Protein AF-A0A4Q5QMZ8-F1 (afdb_monomer_lite)

Radius of gyration: 12.96 Å; chains: 1; bounding box: 31×33×33 Å

Secondary structure (DSSP, 8-state):
---EEEE----EETTTEE--EEEEESSPPPHHHHHHHHHHHHTTS-TTTS-SEEEEESS--B-TTS-B-HHHHHHHS----

Structure (mmCIF, N/CA/C/O backbone):
data_AF-A0A4Q5QMZ8-F1
#
_entry.id   AF-A0A4Q5QMZ8-F1
#
loop_
_atom_site.group_PDB
_atom_site.id
_atom_site.type_symbol
_atom_site.label_atom_id
_atom_site.label_alt_id
_atom_site.label_comp_id
_atom_site.label_asym_id
_atom_site.label_entity_id
_atom_site.label_seq_id
_atom_site.pdbx_PDB_ins_code
_atom_site.Cartn_x
_atom_site.Cartn_y
_atom_site.Cartn_z
_atom_site.occupancy
_atom_site.B_iso_or_equiv
_atom_site.auth_seq_id
_atom_site.auth_comp_id
_atom_site.auth_asym_id
_atom_site.auth_atom_id
_atom_site.pdbx_PDB_model_num
ATOM 1 N N . MET A 1 1 ? 4.875 -11.858 0.014 1.00 36.28 1 MET A N 1
ATOM 2 C CA . MET A 1 1 ? 5.456 -10.855 0.934 1.00 36.28 1 MET A CA 1
ATOM 3 C C . MET A 1 1 ? 4.935 -9.489 0.514 1.00 36.28 1 MET A C 1
ATOM 5 O O . MET A 1 1 ? 5.232 -9.088 -0.600 1.00 36.28 1 MET A O 1
ATOM 9 N N . ALA A 1 2 ? 4.120 -8.820 1.333 1.00 32.91 2 ALA A N 1
ATOM 10 C CA . ALA A 1 2 ? 3.616 -7.482 1.015 1.00 32.91 2 ALA A CA 1
ATOM 11 C C . ALA A 1 2 ? 4.689 -6.441 1.357 1.00 32.91 2 ALA A C 1
ATOM 13 O O . ALA A 1 2 ? 5.171 -6.391 2.489 1.00 32.91 2 ALA A O 1
ATOM 14 N N . ARG A 1 3 ? 5.102 -5.649 0.369 1.00 39.44 3 ARG A N 1
ATOM 15 C CA . ARG A 1 3 ? 6.139 -4.628 0.526 1.00 39.44 3 ARG A CA 1
ATOM 16 C C . ARG A 1 3 ? 5.430 -3.291 0.748 1.00 39.44 3 ARG A C 1
ATOM 18 O O . ARG A 1 3 ? 4.870 -2.728 -0.183 1.00 39.44 3 ARG A O 1
ATOM 25 N N . ILE A 1 4 ? 5.384 -2.829 1.997 1.00 45.44 4 ILE A N 1
ATOM 26 C CA . ILE A 1 4 ? 4.751 -1.554 2.366 1.00 45.44 4 ILE A CA 1
ATOM 27 C C . ILE A 1 4 ? 5.805 -0.457 2.251 1.00 45.44 4 ILE A C 1
ATOM 29 O O . ILE A 1 4 ? 6.857 -0.542 2.887 1.00 45.44 4 ILE A O 1
ATOM 33 N N . LEU A 1 5 ? 5.533 0.566 1.441 1.00 48.84 5 LEU A N 1
ATOM 34 C CA . LEU A 1 5 ? 6.397 1.733 1.325 1.00 48.84 5 LEU A CA 1
ATOM 35 C C . LEU A 1 5 ? 5.732 2.937 1.999 1.00 48.84 5 LEU A C 1
ATOM 37 O O . LEU A 1 5 ? 4.725 3.451 1.514 1.00 48.84 5 LEU A O 1
ATOM 41 N N . SER A 1 6 ? 6.330 3.421 3.090 1.00 39.12 6 SER A N 1
ATOM 42 C CA . SER A 1 6 ? 6.070 4.778 3.571 1.00 39.12 6 SER A CA 1
ATOM 43 C C . SER A 1 6 ? 6.968 5.729 2.784 1.00 39.12 6 SER A C 1
ATOM 45 O O . SER A 1 6 ? 8.186 5.761 2.969 1.00 39.12 6 SER A O 1
ATOM 47 N N . SER A 1 7 ? 6.393 6.457 1.830 1.00 41.91 7 SER A N 1
ATOM 48 C CA . SER A 1 7 ? 7.076 7.561 1.160 1.00 41.91 7 SER A CA 1
ATOM 49 C C . SER A 1 7 ? 6.370 8.863 1.506 1.00 41.91 7 SER A C 1
ATOM 51 O O . SER A 1 7 ? 5.192 9.009 1.186 1.00 41.91 7 SER A O 1
ATOM 53 N N . ARG A 1 8 ? 7.105 9.840 2.057 1.00 41.22 8 ARG A N 1
ATOM 54 C CA . ARG A 1 8 ? 6.773 11.268 1.917 1.00 41.22 8 ARG A CA 1
ATOM 55 C C . ARG A 1 8 ? 6.846 11.624 0.430 1.00 41.22 8 ARG A C 1
ATOM 57 O O . ARG A 1 8 ? 7.865 12.090 -0.065 1.00 41.22 8 ARG A O 1
ATOM 64 N N . ALA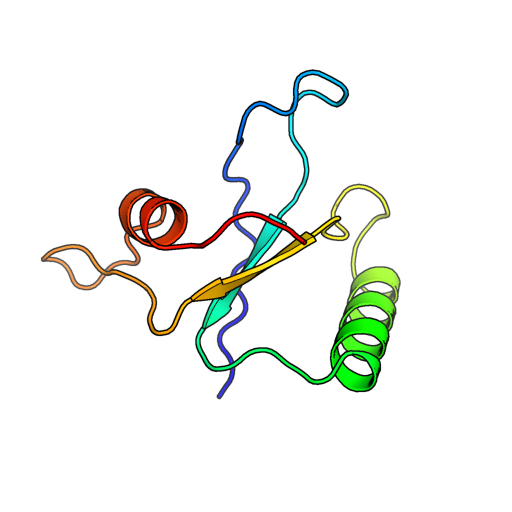 A 1 9 ? 5.810 11.271 -0.314 1.00 45.62 9 ALA A N 1
ATOM 65 C CA . ALA A 1 9 ? 5.534 11.845 -1.613 1.00 45.62 9 ALA A CA 1
ATOM 66 C C . ALA A 1 9 ? 4.505 12.938 -1.344 1.00 45.62 9 ALA A C 1
ATOM 68 O O . ALA A 1 9 ? 3.312 12.661 -1.252 1.00 45.62 9 ALA A O 1
ATOM 69 N N . ALA A 1 10 ? 5.009 14.147 -1.124 1.00 39.47 10 ALA A N 1
ATOM 70 C CA . ALA A 1 10 ? 4.250 15.380 -1.056 1.00 39.47 10 ALA A CA 1
ATOM 71 C C . ALA A 1 10 ? 3.353 15.513 -2.297 1.00 39.47 10 ALA A C 1
ATOM 73 O O . ALA A 1 10 ? 3.799 15.999 -3.336 1.00 39.47 10 ALA A O 1
ATOM 74 N N . ARG A 1 11 ? 2.108 15.027 -2.248 1.00 45.75 11 ARG A N 1
ATOM 75 C CA . ARG A 1 11 ? 1.080 15.530 -3.162 1.00 45.75 11 ARG A CA 1
ATOM 76 C C . ARG A 1 11 ? 0.463 16.758 -2.493 1.00 45.75 11 ARG A C 1
ATOM 78 O O . ARG A 1 11 ? 0.103 16.637 -1.321 1.00 45.75 11 ARG A O 1
ATOM 85 N N . PRO A 1 12 ? 0.367 17.904 -3.192 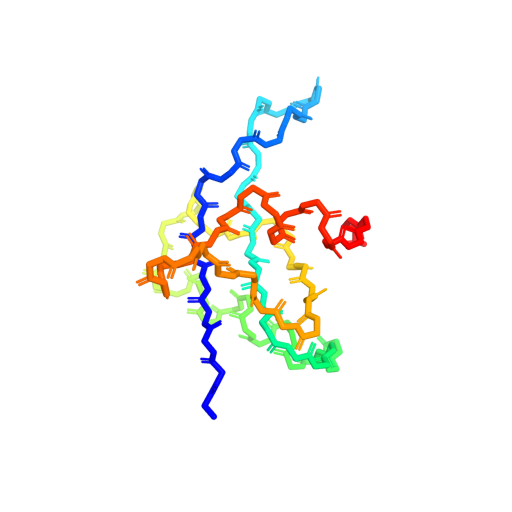1.00 39.12 12 PRO A N 1
ATOM 86 C CA . PRO A 1 12 ? -0.286 19.086 -2.649 1.00 39.12 12 PRO A CA 1
ATOM 87 C C . PRO A 1 12 ? -1.728 18.728 -2.283 1.00 39.12 12 PRO A C 1
ATOM 89 O O . PRO A 1 12 ? -2.513 18.347 -3.148 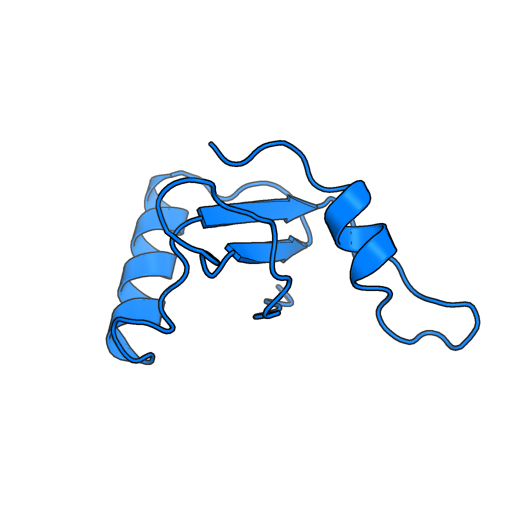1.00 39.12 12 PRO A O 1
ATOM 92 N N . ASP A 1 13 ? -2.052 18.799 -0.997 1.00 44.25 13 ASP A N 1
ATOM 93 C CA . ASP A 1 13 ? -3.420 18.754 -0.488 1.00 44.25 13 ASP A CA 1
ATOM 94 C C . ASP A 1 13 ? -3.754 20.191 -0.081 1.00 44.25 13 ASP A C 1
ATOM 96 O O . ASP A 1 13 ? -3.194 20.705 0.892 1.00 44.25 13 ASP A O 1
ATOM 100 N N . GLU A 1 14 ? -4.615 20.865 -0.852 1.00 42.94 14 GLU A N 1
ATOM 101 C CA . GLU A 1 14 ? -4.942 22.296 -0.694 1.00 42.94 14 GLU A CA 1
ATOM 102 C C . GLU A 1 14 ? -5.579 22.651 0.664 1.00 42.94 14 GLU A C 1
ATOM 104 O O . GLU A 1 14 ? -5.827 23.822 0.942 1.00 42.94 14 GLU A O 1
ATOM 109 N N . ARG A 1 15 ? -5.802 21.676 1.557 1.00 45.16 15 ARG A N 1
ATOM 110 C CA . ARG A 1 15 ? -6.314 21.912 2.912 1.00 45.16 15 ARG A CA 1
ATOM 111 C C . ARG A 1 15 ? -5.348 21.498 4.030 1.00 45.16 15 ARG A C 1
ATOM 113 O O . ARG A 1 15 ? -5.567 21.891 5.175 1.00 45.16 15 ARG A O 1
ATOM 120 N N . LEU A 1 16 ? -4.299 20.716 3.750 1.00 41.25 16 LEU A N 1
ATOM 121 C CA . LEU A 1 16 ? -3.393 20.159 4.774 1.00 41.25 16 LEU A CA 1
ATOM 122 C C . LEU A 1 16 ? -1.888 20.303 4.478 1.00 41.25 16 LEU A C 1
ATOM 124 O O . LEU A 1 16 ? -1.079 19.913 5.320 1.00 41.25 16 LEU A O 1
ATOM 128 N N . GLY A 1 17 ? -1.491 20.852 3.327 1.00 51.25 17 GLY A N 1
ATOM 129 C CA . GLY A 1 17 ? -0.083 20.990 2.933 1.00 51.25 17 GLY A CA 1
ATOM 130 C C . GLY A 1 17 ? 0.469 19.704 2.307 1.00 51.25 17 GLY A C 1
ATOM 131 O O . GLY A 1 17 ? 0.647 19.654 1.094 1.00 51.25 17 GLY A O 1
ATOM 132 N N . GLU A 1 18 ? 0.672 18.649 3.111 1.00 51.47 18 GLU A N 1
ATOM 133 C CA . GLU A 1 18 ? 1.052 17.289 2.676 1.00 51.47 18 GLU A CA 1
ATOM 134 C C . GLU A 1 18 ? 0.385 16.219 3.567 1.00 51.47 18 GLU A C 1
ATOM 136 O O . GLU A 1 18 ? 0.519 16.243 4.792 1.00 51.47 18 GLU A O 1
ATOM 141 N N . ALA A 1 19 ? -0.316 15.243 2.979 1.00 64.19 19 ALA A N 1
ATOM 142 C CA . ALA A 1 19 ? -0.874 14.095 3.703 1.00 64.19 19 ALA A CA 1
ATOM 143 C C . ALA A 1 19 ? -0.040 12.824 3.459 1.00 64.19 19 ALA A C 1
ATOM 145 O O . ALA A 1 19 ? 0.241 12.463 2.314 1.00 64.19 19 ALA A O 1
ATOM 146 N N . VAL A 1 20 ? 0.324 12.106 4.531 1.00 77.19 20 VAL A N 1
ATOM 147 C CA . VAL A 1 20 ? 1.047 10.828 4.421 1.00 77.19 20 VAL A CA 1
ATOM 148 C C . VAL A 1 20 ? 0.141 9.802 3.741 1.00 77.19 20 VAL A C 1
ATOM 150 O O . VAL A 1 20 ? -0.914 9.444 4.264 1.00 77.19 20 VAL A O 1
ATOM 153 N N . THR A 1 21 ? 0.558 9.337 2.565 1.00 85.38 21 THR A N 1
ATOM 154 C CA . THR A 1 21 ? -0.131 8.297 1.793 1.00 85.38 21 THR A CA 1
ATOM 155 C C . THR A 1 21 ? 0.769 7.075 1.707 1.00 85.38 21 THR A C 1
ATOM 157 O O . THR A 1 21 ? 1.926 7.183 1.295 1.00 85.38 21 THR A O 1
ATOM 160 N N . ALA A 1 22 ? 0.247 5.913 2.089 1.00 87.75 22 ALA A N 1
ATOM 161 C CA . ALA A 1 22 ? 0.963 4.652 1.951 1.00 87.75 22 ALA A CA 1
ATOM 162 C C . ALA A 1 22 ? 0.648 4.014 0.596 1.00 87.75 22 ALA A C 1
ATOM 164 O O . ALA A 1 22 ? -0.514 3.924 0.206 1.00 87.75 22 ALA A O 1
ATOM 165 N N . TYR A 1 23 ? 1.681 3.543 -0.102 1.00 87.62 23 TYR A N 1
ATOM 166 C CA . TYR A 1 23 ? 1.521 2.792 -1.345 1.00 87.62 23 TYR A CA 1
ATOM 167 C C . TYR A 1 23 ? 1.769 1.312 -1.074 1.00 87.62 23 TYR A C 1
ATOM 169 O O . TYR A 1 23 ? 2.793 0.939 -0.489 1.00 87.62 23 TYR A O 1
ATOM 177 N N . VAL A 1 24 ? 0.827 0.476 -1.498 1.00 90.31 24 VAL A N 1
ATOM 178 C CA . VAL A 1 24 ? 0.864 -0.972 -1.300 1.00 90.31 24 VAL A CA 1
ATOM 179 C C . VAL A 1 24 ? 0.825 -1.660 -2.653 1.00 90.31 24 VAL A C 1
ATOM 181 O O . VAL A 1 24 ? -0.037 -1.389 -3.484 1.00 90.31 24 VAL A O 1
ATOM 184 N N . GLU A 1 25 ? 1.780 -2.554 -2.873 1.00 91.00 25 GLU A N 1
ATOM 185 C CA . GLU A 1 25 ? 1.817 -3.387 -4.066 1.00 91.00 25 GLU A CA 1
ATOM 186 C C . GLU A 1 25 ? 0.826 -4.557 -3.954 1.00 91.00 25 GLU A C 1
ATOM 188 O O . GLU A 1 25 ? 0.799 -5.259 -2.939 1.00 91.00 25 GLU A O 1
ATOM 193 N N . GLY A 1 26 ? 0.046 -4.788 -5.010 1.00 89.88 26 GLY A N 1
ATOM 194 C CA . GLY A 1 26 ? -0.891 -5.899 -5.138 1.00 89.88 26 GLY A CA 1
ATOM 195 C C . GLY A 1 26 ? -2.359 -5.473 -5.164 1.00 89.88 26 GLY A C 1
ATOM 196 O O . GLY A 1 26 ? -2.701 -4.308 -5.366 1.00 89.88 26 GLY A O 1
ATOM 197 N N . ALA A 1 27 ? -3.243 -6.458 -4.997 1.00 90.38 27 ALA A N 1
ATOM 198 C CA . ALA A 1 27 ? -4.683 -6.228 -4.977 1.00 90.38 27 ALA A CA 1
ATOM 199 C C . ALA A 1 27 ? -5.122 -5.493 -3.691 1.00 90.38 27 ALA A C 1
ATOM 201 O O . ALA A 1 27 ? -4.524 -5.721 -2.633 1.00 90.38 27 ALA A O 1
ATOM 202 N N . PRO A 1 28 ? -6.182 -4.663 -3.756 1.00 91.19 28 PRO A N 1
ATOM 203 C CA . PRO A 1 28 ? -6.747 -4.010 -2.581 1.00 91.19 28 PRO A CA 1
ATOM 204 C C . PRO A 1 28 ? -7.112 -5.002 -1.481 1.00 91.19 28 PRO A C 1
ATOM 206 O O . PRO A 1 28 ? -7.662 -6.076 -1.746 1.00 91.19 28 PRO A O 1
ATOM 209 N N . LEU A 1 29 ? -6.831 -4.627 -0.234 1.00 90.31 29 LEU A N 1
ATOM 210 C CA . LEU A 1 29 ? -7.277 -5.412 0.907 1.00 90.31 29 LEU A CA 1
ATOM 211 C C . LEU A 1 29 ? -8.793 -5.252 1.095 1.00 90.31 29 LEU A C 1
ATOM 213 O O . LEU A 1 29 ? -9.358 -4.199 0.796 1.00 90.31 29 LEU A O 1
ATOM 217 N N . PRO A 1 30 ? -9.475 -6.263 1.657 1.00 93.69 30 PRO A N 1
ATOM 218 C CA . PRO A 1 30 ? -10.825 -6.075 2.165 1.00 93.69 30 PRO A CA 1
ATOM 219 C C . PRO A 1 30 ? -10.851 -4.971 3.229 1.00 93.69 30 PRO A C 1
ATOM 221 O O . PRO A 1 30 ? -9.948 -4.894 4.065 1.00 93.69 30 PRO A O 1
ATOM 224 N N . ALA A 1 31 ? -11.929 -4.186 3.280 1.00 90.12 31 ALA A N 1
ATOM 225 C CA . ALA A 1 31 ? -12.048 -3.041 4.191 1.00 90.12 31 ALA A CA 1
ATOM 226 C C . ALA A 1 31 ? -11.798 -3.390 5.675 1.00 90.12 31 ALA A C 1
ATOM 228 O O . ALA A 1 31 ? -11.286 -2.577 6.442 1.00 90.12 31 ALA A O 1
ATOM 229 N N . THR A 1 32 ? -12.138 -4.608 6.105 1.00 93.75 32 THR A N 1
ATOM 230 C CA . THR A 1 32 ? -11.870 -5.088 7.471 1.00 93.75 32 THR A CA 1
ATOM 231 C C . THR A 1 32 ? -10.382 -5.313 7.736 1.00 93.75 32 THR A C 1
ATOM 233 O O . THR A 1 32 ? -9.907 -5.010 8.829 1.00 93.75 32 THR A O 1
ATOM 236 N N . ALA A 1 33 ? -9.639 -5.825 6.755 1.00 92.56 33 ALA A N 1
ATOM 237 C CA . ALA A 1 33 ? -8.194 -6.008 6.844 1.00 92.56 33 ALA A CA 1
ATOM 238 C C . ALA A 1 33 ? -7.460 -4.664 6.763 1.00 92.56 33 ALA A C 1
ATOM 240 O O . ALA A 1 33 ? -6.508 -4.444 7.506 1.00 92.56 33 ALA A O 1
ATOM 241 N N . GLU A 1 34 ? -7.945 -3.743 5.932 1.00 91.75 34 GLU A N 1
ATOM 242 C CA . GLU A 1 34 ? -7.394 -2.392 5.828 1.00 91.75 34 GLU A CA 1
ATOM 243 C C . GLU A 1 34 ? -7.556 -1.603 7.139 1.00 91.75 34 GLU A C 1
ATOM 245 O O . GLU A 1 34 ? -6.593 -1.031 7.643 1.00 91.75 34 GLU A O 1
ATOM 250 N N . LYS A 1 35 ? -8.728 -1.673 7.788 1.00 91.44 35 LYS A N 1
ATOM 251 C CA . LYS A 1 35 ? -8.930 -1.089 9.129 1.00 91.44 35 LYS A CA 1
ATOM 252 C C . LYS A 1 35 ? -7.972 -1.662 10.173 1.00 91.44 35 LYS A C 1
ATOM 254 O O . LYS A 1 35 ? -7.435 -0.914 10.987 1.00 91.44 35 LYS A O 1
ATOM 259 N N . LYS A 1 36 ? -7.741 -2.979 10.150 1.00 93.44 36 LYS A N 1
ATOM 260 C CA . LYS A 1 36 ? -6.761 -3.622 11.040 1.00 93.44 36 LYS A CA 1
ATOM 261 C C . LYS A 1 36 ? -5.347 -3.115 10.770 1.00 93.44 36 LYS A C 1
ATOM 263 O O . LYS A 1 36 ? -4.616 -2.858 11.718 1.00 93.44 36 LYS A O 1
ATOM 268 N N . LEU A 1 37 ? -4.978 -2.934 9.501 1.00 90.38 37 LEU A N 1
ATOM 269 C CA . LEU A 1 37 ? -3.683 -2.375 9.121 1.00 90.38 37 LEU A CA 1
ATOM 270 C C . LEU A 1 37 ? -3.500 -0.957 9.678 1.00 90.38 37 LEU A C 1
ATOM 272 O O . LEU A 1 37 ? -2.467 -0.686 10.281 1.00 90.38 37 LEU A O 1
ATOM 276 N N . PHE A 1 38 ? -4.504 -0.083 9.559 1.00 90.12 38 PHE A N 1
ATOM 277 C CA . PHE A 1 38 ? -4.446 1.249 10.172 1.00 90.12 38 PHE A CA 1
ATOM 278 C C . PHE A 1 38 ? -4.300 1.198 11.697 1.00 90.12 38 PHE A C 1
ATOM 280 O O . PHE A 1 38 ? -3.505 1.958 12.243 1.00 90.12 38 PHE A O 1
ATOM 287 N N . GLY A 1 39 ? -5.006 0.288 12.377 1.00 91.88 39 GLY A N 1
ATOM 288 C CA . GLY A 1 39 ? -4.845 0.080 13.820 1.00 91.88 39 GLY A CA 1
ATOM 289 C C . GLY A 1 39 ? -3.410 -0.300 14.197 1.00 91.88 39 GLY A C 1
ATOM 290 O O . GLY A 1 39 ? -2.802 0.351 15.039 1.00 91.88 39 GLY A O 1
ATOM 291 N N . LEU A 1 40 ? -2.827 -1.275 13.492 1.00 92.12 40 LEU A N 1
ATOM 292 C CA . LEU A 1 40 ? -1.439 -1.703 13.707 1.00 92.12 40 LEU A CA 1
ATOM 293 C C . LEU A 1 40 ? -0.417 -0.591 13.429 1.00 92.12 40 LEU A C 1
ATOM 295 O O . LEU A 1 40 ? 0.622 -0.528 14.084 1.00 92.12 40 LEU A O 1
ATOM 299 N N . LEU A 1 41 ? -0.682 0.269 12.442 1.00 89.75 41 LEU A N 1
ATOM 300 C CA . LEU A 1 41 ? 0.168 1.421 12.147 1.00 89.75 41 LEU A CA 1
ATOM 301 C C . LEU A 1 41 ? 0.065 2.479 13.248 1.00 89.75 41 LEU A C 1
ATOM 303 O O . LEU A 1 41 ? 1.091 2.999 13.669 1.00 89.75 41 LEU A O 1
ATOM 307 N N . ALA A 1 42 ? -1.138 2.754 13.752 1.00 90.50 42 ALA A N 1
ATOM 308 C CA . ALA A 1 42 ? -1.359 3.715 14.831 1.00 90.50 42 ALA A CA 1
ATOM 309 C C . ALA A 1 42 ? -0.731 3.292 16.169 1.00 90.50 42 ALA A C 1
ATOM 311 O O . ALA A 1 42 ? -0.406 4.147 16.983 1.00 90.50 42 ALA A O 1
ATOM 312 N N . GLU A 1 43 ? -0.528 1.992 16.392 1.00 93.94 43 GLU A N 1
ATOM 313 C CA . GLU A 1 43 ? 0.196 1.481 17.563 1.00 93.94 43 GLU A CA 1
ATOM 314 C C . GLU A 1 43 ? 1.720 1.668 17.469 1.00 93.94 43 GLU A C 1
ATOM 316 O O . GLU A 1 43 ? 2.408 1.616 18.486 1.00 93.94 43 GLU A O 1
ATOM 321 N N . ARG A 1 44 ? 2.268 1.837 16.257 1.00 89.88 44 ARG A N 1
ATOM 322 C CA . ARG A 1 44 ? 3.722 1.832 15.999 1.00 89.88 44 ARG A CA 1
ATOM 323 C C . ARG A 1 44 ? 4.284 3.159 15.511 1.00 89.88 44 ARG A C 1
ATOM 325 O O . ARG A 1 44 ? 5.499 3.326 15.523 1.00 89.88 44 ARG A O 1
ATOM 332 N N . LEU A 1 45 ? 3.424 4.038 15.019 1.00 86.38 45 LEU A N 1
ATOM 333 C CA . LEU A 1 45 ? 3.782 5.311 14.412 1.00 86.38 45 LEU A CA 1
ATOM 334 C C . LEU A 1 45 ? 3.200 6.455 15.230 1.00 86.38 45 LEU A C 1
ATOM 336 O O . LEU A 1 45 ? 2.106 6.339 15.786 1.00 86.38 45 LEU A O 1
ATOM 340 N N . ASP A 1 46 ? 3.891 7.592 15.230 1.00 86.69 46 ASP A N 1
ATOM 341 C CA . ASP A 1 46 ? 3.322 8.807 15.795 1.00 86.69 46 ASP A CA 1
ATOM 342 C C . ASP A 1 46 ? 2.096 9.252 14.990 1.00 86.69 46 ASP A C 1
ATOM 344 O O . ASP A 1 46 ? 1.966 9.000 13.790 1.00 86.69 46 ASP A O 1
ATOM 348 N N . LYS A 1 47 ? 1.189 9.993 15.635 1.00 81.31 47 LYS A N 1
ATOM 349 C CA . LYS A 1 47 ? -0.088 10.432 15.040 1.00 81.31 47 LYS A CA 1
ATOM 350 C C . LYS A 1 47 ? 0.059 11.115 13.669 1.00 81.31 47 LYS A C 1
ATOM 352 O O . LYS A 1 47 ? -0.853 11.037 12.850 1.00 81.31 47 LYS A O 1
ATOM 357 N N . TYR A 1 48 ? 1.173 11.805 13.431 1.00 81.50 48 TYR A N 1
ATOM 358 C CA . TYR A 1 48 ? 1.446 12.517 12.177 1.00 81.50 48 TYR A CA 1
ATOM 359 C C . TYR A 1 48 ? 2.111 11.646 11.101 1.00 81.50 48 TYR A C 1
ATOM 361 O O . TYR A 1 48 ? 2.176 12.051 9.943 1.00 81.50 48 TYR A O 1
ATOM 369 N N . GLU A 1 49 ? 2.594 10.464 11.474 1.00 82.19 49 GLU A N 1
ATOM 370 C CA . GLU A 1 49 ? 3.207 9.476 10.585 1.00 82.19 49 GLU A CA 1
ATOM 371 C C . GLU A 1 49 ? 2.210 8.410 10.127 1.00 82.19 49 GLU A C 1
ATOM 373 O O . GLU A 1 49 ? 2.429 7.762 9.101 1.00 82.19 49 GLU A O 1
ATOM 378 N N . VAL A 1 50 ? 1.103 8.242 10.860 1.00 87.44 50 VAL A N 1
ATOM 379 C CA . VAL A 1 50 ? 0.003 7.371 10.443 1.00 87.44 50 VAL A CA 1
ATOM 380 C C . VAL A 1 50 ? -0.539 7.861 9.093 1.00 87.44 50 VAL A C 1
ATOM 382 O O . VAL A 1 50 ? -0.975 9.014 8.985 1.00 87.44 50 VAL A O 1
ATOM 385 N N . PRO A 1 51 ? -0.538 7.008 8.051 1.00 87.38 51 PRO A N 1
ATOM 386 C CA . PRO A 1 51 ? -1.081 7.379 6.756 1.00 87.38 51 PRO A CA 1
ATOM 387 C C . PRO A 1 51 ? -2.559 7.754 6.865 1.00 87.38 51 PRO A C 1
ATOM 389 O O . PRO A 1 51 ? -3.314 7.131 7.607 1.00 87.38 51 PRO A O 1
ATOM 392 N N . LYS A 1 52 ? -2.987 8.751 6.092 1.00 84.62 52 LYS A N 1
ATOM 393 C CA . LYS A 1 52 ? -4.406 9.129 5.978 1.00 84.62 52 LYS A CA 1
ATOM 394 C C . LYS A 1 52 ? -5.115 8.413 4.833 1.00 84.62 52 LYS A C 1
ATOM 396 O O . LYS A 1 52 ? -6.338 8.378 4.815 1.00 84.62 52 LYS A O 1
ATOM 401 N N . ALA A 1 53 ? -4.349 7.851 3.901 1.00 85.19 53 ALA A N 1
ATOM 402 C CA . ALA A 1 53 ? -4.850 7.095 2.764 1.00 85.19 53 ALA A CA 1
ATOM 403 C C . ALA A 1 53 ? -3.892 5.950 2.414 1.00 85.19 53 ALA A C 1
ATOM 405 O O . ALA A 1 53 ? -2.671 6.069 2.586 1.00 85.19 53 ALA A O 1
ATOM 406 N N . ILE A 1 54 ? -4.454 4.859 1.892 1.00 87.69 54 ILE A N 1
ATOM 407 C CA . ILE A 1 54 ? -3.711 3.760 1.275 1.00 87.69 54 ILE A CA 1
ATOM 408 C C . ILE A 1 54 ? -4.073 3.717 -0.208 1.00 87.69 54 ILE A C 1
ATOM 410 O O . ILE A 1 54 ? -5.243 3.703 -0.578 1.00 87.69 54 ILE A O 1
ATOM 414 N N . LEU A 1 55 ? -3.051 3.683 -1.058 1.00 89.06 55 LEU A N 1
ATOM 415 C CA . LEU A 1 55 ? -3.190 3.503 -2.494 1.00 89.06 55 LEU A CA 1
ATOM 416 C C . LEU A 1 55 ? -2.583 2.174 -2.914 1.00 89.06 55 LEU A C 1
ATOM 418 O O . LEU A 1 55 ? -1.431 1.870 -2.600 1.00 89.06 55 LEU A O 1
ATOM 422 N N . TYR A 1 56 ? -3.357 1.400 -3.665 1.00 90.50 56 TYR A N 1
ATOM 423 C CA . TYR A 1 56 ? -2.910 0.127 -4.209 1.00 90.50 56 TYR A CA 1
ATOM 424 C C . TYR A 1 56 ? -2.386 0.310 -5.628 1.00 90.50 56 TYR A C 1
ATOM 426 O O . TYR A 1 56 ? -3.021 0.954 -6.464 1.00 90.50 56 TYR A O 1
ATOM 434 N N . VAL A 1 57 ? -1.223 -0.274 -5.896 1.00 90.12 57 VAL A N 1
ATOM 435 C CA . VAL A 1 57 ? -0.621 -0.340 -7.229 1.00 90.12 57 VAL A CA 1
ATOM 436 C C . VAL A 1 57 ? -0.364 -1.800 -7.588 1.00 90.12 57 VAL A C 1
ATOM 438 O O . VAL A 1 57 ? 0.072 -2.564 -6.733 1.00 90.12 57 VAL A O 1
ATOM 441 N N . PRO A 1 58 ? -0.591 -2.226 -8.840 1.00 88.94 58 PRO A N 1
ATOM 442 C CA . PRO A 1 58 ? -0.396 -3.625 -9.222 1.00 88.94 58 PRO A CA 1
ATOM 443 C C . PRO A 1 58 ? 1.068 -4.071 -9.094 1.00 88.94 58 PRO A C 1
ATOM 445 O O . PRO A 1 58 ? 1.328 -5.216 -8.740 1.00 88.94 58 PRO A O 1
ATOM 448 N N . ALA A 1 59 ? 2.008 -3.163 -9.361 1.00 89.81 59 ALA A N 1
ATOM 449 C CA . ALA A 1 59 ? 3.441 -3.358 -9.186 1.00 89.81 59 ALA A CA 1
ATOM 450 C C . ALA A 1 59 ? 4.120 -2.003 -8.954 1.00 89.81 59 ALA A C 1
ATOM 452 O O . ALA A 1 59 ? 3.759 -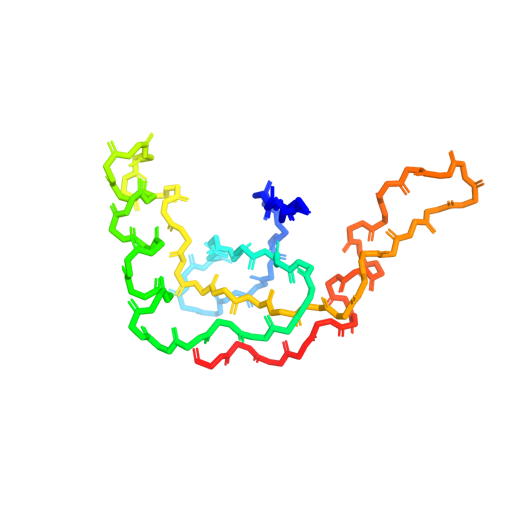1.002 -9.583 1.00 89.81 59 ALA A O 1
ATOM 453 N N . PHE A 1 60 ? 5.132 -1.971 -8.096 1.00 90.25 60 PHE A N 1
ATOM 454 C CA . PHE A 1 60 ? 6.040 -0.846 -7.989 1.00 90.25 60 PHE A CA 1
ATOM 455 C C . PHE A 1 60 ? 6.877 -0.710 -9.258 1.00 90.25 60 PHE A C 1
ATOM 457 O O . PHE A 1 60 ? 7.349 -1.681 -9.851 1.00 90.25 60 PHE A O 1
ATOM 464 N N . ARG A 1 61 ? 7.069 0.537 -9.685 1.00 89.25 61 ARG A N 1
ATOM 465 C CA . ARG A 1 61 ? 7.921 0.862 -10.827 1.00 89.25 61 ARG A CA 1
ATOM 466 C C . ARG A 1 61 ? 9.371 0.931 -10.363 1.00 89.25 61 ARG A C 1
ATOM 468 O O . ARG A 1 61 ? 9.649 1.415 -9.269 1.00 89.25 61 ARG A O 1
ATOM 475 N N . SER A 1 62 ? 10.295 0.522 -11.223 1.00 91.69 62 SER A N 1
ATOM 476 C CA . SER A 1 62 ? 11.732 0.600 -10.963 1.00 91.69 62 SER A CA 1
ATOM 477 C C . SER A 1 62 ? 12.443 1.350 -12.083 1.00 91.69 62 SER A C 1
ATOM 479 O O . SER A 1 62 ? 12.044 1.284 -13.243 1.00 91.69 62 SER A O 1
ATOM 481 N N . THR A 1 63 ? 13.512 2.055 -11.728 1.00 88.44 63 THR A N 1
ATOM 482 C CA . THR A 1 63 ? 14.445 2.672 -12.679 1.00 88.44 63 THR A CA 1
ATOM 483 C C . THR A 1 63 ? 15.278 1.597 -13.385 1.00 88.44 63 THR A C 1
ATOM 485 O O . THR A 1 63 ? 15.329 0.453 -12.934 1.00 88.44 63 THR A O 1
ATOM 488 N N . ALA A 1 64 ? 16.013 1.966 -14.440 1.00 88.31 64 ALA A N 1
ATOM 489 C CA . ALA A 1 64 ? 16.928 1.054 -15.144 1.00 88.31 64 ALA A CA 1
ATOM 490 C C . ALA A 1 64 ? 17.975 0.394 -14.218 1.00 88.31 64 ALA A C 1
ATOM 492 O O . ALA A 1 64 ? 18.449 -0.702 -14.493 1.00 88.31 64 ALA A O 1
ATOM 493 N N . SER A 1 65 ? 18.296 1.035 -13.088 1.00 88.31 65 SER A N 1
ATOM 494 C CA . SER A 1 65 ? 19.191 0.499 -12.052 1.00 88.31 65 SER A CA 1
ATOM 495 C C . SER A 1 65 ? 18.543 -0.535 -11.114 1.00 88.31 65 SER A C 1
ATOM 497 O O . SER A 1 65 ? 19.193 -1.015 -10.191 1.00 88.31 65 SER A O 1
ATOM 499 N N . GLY A 1 66 ? 17.248 -0.825 -11.276 1.00 86.75 66 GLY A N 1
ATOM 500 C CA . GLY A 1 66 ? 16.472 -1.695 -10.386 1.00 86.75 66 GLY A CA 1
ATOM 501 C C . GLY A 1 66 ? 16.005 -1.031 -9.084 1.00 86.75 66 GLY A C 1
ATOM 502 O O . GLY A 1 66 ? 15.300 -1.657 -8.296 1.00 86.75 66 GLY A O 1
ATOM 503 N N . LYS A 1 67 ? 16.354 0.241 -8.841 1.00 87.81 67 LYS A N 1
ATOM 504 C CA . LYS A 1 67 ? 15.847 1.007 -7.689 1.00 87.81 67 LYS A CA 1
ATOM 505 C C . LYS A 1 67 ? 14.391 1.404 -7.890 1.00 87.81 67 LYS A C 1
ATOM 507 O O . LYS A 1 67 ? 14.011 1.742 -9.008 1.00 87.81 67 LYS A O 1
ATOM 512 N N . LEU A 1 68 ? 13.636 1.475 -6.796 1.00 83.94 68 LEU A N 1
ATOM 513 C CA . LEU A 1 68 ? 12.256 1.955 -6.786 1.00 83.94 68 LEU A CA 1
ATOM 514 C C . LEU A 1 68 ? 12.139 3.365 -7.385 1.00 83.94 68 LEU A C 1
ATOM 516 O O . LEU A 1 68 ? 12.711 4.323 -6.862 1.00 83.94 68 LEU A O 1
ATOM 520 N N . ASP A 1 69 ? 11.329 3.489 -8.429 1.00 89.31 69 ASP A N 1
ATOM 521 C CA . ASP A 1 69 ? 10.917 4.759 -9.011 1.00 89.31 69 ASP A CA 1
ATOM 522 C C . ASP A 1 69 ? 9.616 5.221 -8.346 1.00 89.31 69 ASP A C 1
ATOM 524 O O . ASP A 1 69 ? 8.504 4.834 -8.726 1.00 89.31 69 ASP A O 1
ATOM 528 N N . ARG A 1 70 ? 9.763 6.051 -7.310 1.00 84.19 70 ARG A N 1
ATOM 529 C CA . ARG A 1 70 ? 8.632 6.584 -6.539 1.00 84.19 70 ARG A CA 1
ATOM 530 C C . ARG A 1 70 ? 7.707 7.432 -7.411 1.00 84.19 70 ARG A C 1
ATOM 532 O O . ARG A 1 70 ? 6.496 7.298 -7.304 1.00 84.19 70 ARG A O 1
ATOM 539 N N . ALA A 1 71 ? 8.255 8.263 -8.296 1.00 82.38 71 ALA A N 1
ATOM 540 C CA . ALA A 1 71 ? 7.461 9.172 -9.118 1.00 82.38 71 ALA A CA 1
ATOM 541 C C . ALA A 1 71 ? 6.639 8.416 -10.171 1.00 82.38 71 ALA A C 1
ATOM 543 O O . ALA A 1 71 ? 5.464 8.717 -10.384 1.00 82.38 71 ALA A O 1
ATOM 544 N N . ALA A 1 72 ? 7.232 7.416 -10.826 1.00 83.94 72 ALA A N 1
ATOM 545 C CA . ALA A 1 72 ? 6.501 6.554 -11.751 1.00 83.94 72 ALA A CA 1
ATOM 546 C C . ALA A 1 72 ? 5.449 5.702 -11.026 1.00 83.94 72 ALA A C 1
ATOM 548 O O . ALA A 1 72 ? 4.343 5.545 -11.537 1.00 83.94 72 ALA A O 1
ATOM 549 N N . THR A 1 73 ? 5.765 5.205 -9.826 1.00 84.31 73 THR A N 1
ATOM 550 C CA . THR A 1 73 ? 4.820 4.439 -8.999 1.00 84.31 7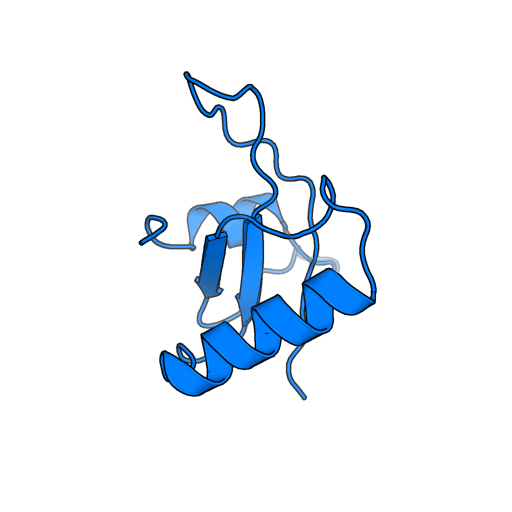3 THR A CA 1
ATOM 551 C C . THR A 1 73 ? 3.606 5.285 -8.612 1.00 84.31 73 THR A C 1
ATOM 553 O O . THR A 1 73 ? 2.475 4.870 -8.855 1.00 84.31 73 THR A O 1
ATOM 556 N N . VAL A 1 74 ? 3.828 6.495 -8.087 1.00 84.44 74 VAL A N 1
ATOM 557 C CA . VAL A 1 74 ? 2.761 7.433 -7.698 1.00 84.44 74 VAL A CA 1
ATOM 558 C C . VAL A 1 74 ? 1.887 7.806 -8.895 1.00 84.44 74 VAL A C 1
ATOM 560 O O . VAL A 1 74 ? 0.670 7.805 -8.775 1.00 84.44 74 VAL A O 1
ATOM 563 N N . ARG A 1 75 ? 2.479 8.066 -10.070 1.00 83.19 75 ARG A N 1
ATOM 564 C CA . ARG A 1 75 ? 1.712 8.363 -11.295 1.00 83.19 75 ARG A CA 1
ATOM 565 C C . ARG A 1 75 ? 0.842 7.202 -11.769 1.00 83.19 75 ARG A C 1
ATOM 567 O O . ARG A 1 75 ? -0.159 7.440 -12.429 1.00 83.19 75 ARG A O 1
ATOM 574 N N . SER A 1 76 ? 1.233 5.965 -11.471 1.00 80.88 76 SER A N 1
ATOM 575 C CA . SER A 1 76 ? 0.426 4.785 -11.795 1.00 80.88 76 SER A CA 1
ATOM 576 C C . SER A 1 76 ? -0.620 4.440 -10.737 1.00 80.88 76 SER A C 1
ATOM 578 O O . SER A 1 76 ? -1.440 3.556 -10.972 1.00 80.88 76 SER A O 1
ATOM 580 N N . ALA A 1 77 ? -0.584 5.096 -9.577 1.00 77.00 77 ALA A N 1
ATOM 581 C CA . ALA A 1 77 ? -1.579 4.902 -8.539 1.00 77.00 77 ALA A CA 1
ATOM 582 C C . ALA A 1 77 ? -2.854 5.684 -8.869 1.00 77.00 77 ALA A C 1
ATOM 584 O O . ALA A 1 77 ? -2.792 6.821 -9.339 1.00 77.00 77 ALA A O 1
ATOM 585 N N . GLY A 1 78 ? -4.005 5.063 -8.609 1.00 70.06 78 GLY A N 1
ATOM 586 C CA . GLY A 1 78 ? -5.310 5.704 -8.756 1.00 70.06 78 GLY A CA 1
ATOM 587 C C . GLY A 1 78 ? -5.548 6.835 -7.748 1.00 70.06 78 GLY A C 1
ATOM 588 O O . GLY A 1 78 ? -4.677 7.197 -6.948 1.00 70.06 78 GLY A O 1
ATOM 589 N N . GLU A 1 79 ? -6.750 7.404 -7.786 1.00 65.38 79 GLU A N 1
ATOM 590 C CA . GLU A 1 79 ? -7.163 8.409 -6.808 1.00 65.38 79 GLU A CA 1
ATOM 591 C C . GLU A 1 79 ? -7.404 7.780 -5.426 1.00 65.38 79 GLU A C 1
ATOM 593 O O . GLU A 1 79 ? -7.881 6.643 -5.342 1.00 65.38 79 GLU A O 1
ATOM 598 N N . PRO A 1 80 ? -7.044 8.485 -4.336 1.00 59.53 80 PRO A N 1
ATOM 599 C CA . PRO A 1 80 ? -7.346 8.030 -2.987 1.00 59.53 80 PRO A CA 1
ATOM 600 C C . PRO A 1 80 ? -8.859 7.989 -2.787 1.00 59.53 80 PRO A C 1
ATOM 602 O O . PRO A 1 80 ? -9.571 8.897 -3.213 1.00 59.53 80 PRO A O 1
ATOM 605 N N . LYS A 1 81 ? -9.329 6.911 -2.163 1.00 54.53 81 LYS A N 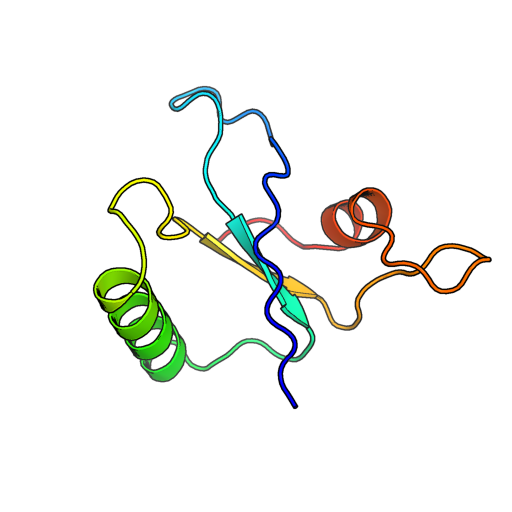1
ATOM 606 C CA . LYS A 1 81 ? -10.733 6.718 -1.809 1.00 54.53 81 LYS A CA 1
ATOM 607 C C . LYS A 1 81 ? -10.998 7.159 -0.375 1.00 54.53 81 LYS A C 1
ATOM 609 O O . LYS A 1 81 ? -10.068 7.026 0.452 1.00 54.53 81 LYS A O 1
#

pLDDT: mean 76.35, std 19.35, range [32.91, 93.94]

Foldseek 3Di:
DKDKDFDQPADQDVVPRRFGEIETAADDDDPVVVVVVLVVCPVPDDPRSRGPFYWYANDFDADPVRHTDPVVRVVRTDDTD

Sequence (81 aa):
MARILSSRAARPDERLGEAVTAYVEGAPLPATAEKKLFGLLAERLDKYEVPKAILYVPAFRSTASGKLDRAATVRSAGEPK